Protein AF-0000000074331298 (afdb_homodimer)

Secondary structure (DSSP, 8-state):
--B-TTT-PBEEEEE--STTSTT-EEEEES-TTTT--EEEESS-PPPHHHHHHHHHHHHHHHHHHHHHHHHHHHHHHH-/--B-TTT-PBEEEEE--STTSTT-EEEEES-TTTT--EEEESS-PPPHHHHHHHHHHHHHHHHHHHHHHHHHHHHHHH-

InterPro domains:
  IPR010666 Zinc finger, GRF-type [PF06839] (3-43)
  IPR010666 Zinc finger, GRF-type [PS51999] (4-45)

Sequence (158 aa):
MVRCNRCGSIAVIKTSWTPINPGRRFYCCSKTVANCGIVDWYDPPMCDRSVQIIPGLLNSMNRLQGEALEKANEAKRNKMVRCNRCGSIAVIKTSWTPINPGRRFYCCSKTVANCGIVDWYDPPMCDRSVQIIPGLLNSMNRLQGEALEKANEAKRNK

Solvent-accessible surface area (backbone atoms only — not comparable to full-atom values): 8978 Å² total; per-residue (Å²): 134,59,57,20,86,84,82,60,42,56,40,40,83,44,71,35,76,46,70,82,38,57,68,35,35,24,29,25,37,62,49,71,85,77,60,70,45,76,62,44,73,69,46,74,83,69,39,72,68,54,42,62,48,48,55,52,53,53,51,51,35,50,52,35,48,51,52,31,53,53,45,53,52,50,51,58,68,72,100,135,60,57,20,87,85,83,61,42,57,38,39,83,46,71,36,76,47,71,82,39,56,69,33,36,24,30,25,38,62,50,72,85,75,59,67,45,76,61,46,74,68,46,74,85,70,39,71,67,54,41,62,47,48,56,54,53,53,51,51,35,52,51,36,46,50,52,31,51,53,44,52,51,52,49,59,69,75,100

Radius of gyration: 21.64 Å; Cα contacts (8 Å, |Δi|>4): 256; chains: 2; bounding box: 56×57×36 Å

Structure (mmCIF, N/CA/C/O backbone):
data_AF-0000000074331298-model_v1
#
loop_
_entity.id
_entity.type
_entity.pdbx_description
1 polymer 'Zinc finger, GRF-type'
#
loop_
_atom_site.group_PDB
_atom_site.id
_atom_site.type_symbol
_atom_site.label_atom_id
_atom_site.label_alt_id
_atom_site.label_comp_id
_atom_site.label_asym_id
_atom_site.label_entity_id
_atom_site.label_seq_id
_atom_site.pdbx_PDB_ins_code
_atom_site.Cartn_x
_atom_site.Cartn_y
_atom_site.Cartn_z
_atom_site.occupancy
_atom_site.B_iso_or_equiv
_atom_site.auth_seq_id
_atom_site.auth_comp_id
_atom_site.auth_asym_id
_atom_site.auth_atom_id
_atom_site.pdbx_PDB_model_num
ATOM 1 N N . MET A 1 1 ? 29.281 -4.188 -2.354 1 89.12 1 MET A N 1
ATOM 2 C CA . MET A 1 1 ? 28.719 -2.881 -2.703 1 89.12 1 MET A CA 1
ATOM 3 C C . MET A 1 1 ? 28.406 -2.805 -4.191 1 89.12 1 MET A C 1
ATOM 5 O O . MET A 1 1 ? 29.234 -3.184 -5.027 1 89.12 1 MET A O 1
ATOM 9 N N . VAL A 1 2 ? 27.188 -2.443 -4.488 1 94.75 2 VAL A N 1
ATOM 10 C CA . VAL A 1 2 ? 26.812 -2.309 -5.895 1 94.75 2 VAL A CA 1
ATOM 11 C C . VAL A 1 2 ? 27.25 -0.947 -6.422 1 94.75 2 VAL A C 1
ATOM 13 O O . VAL A 1 2 ? 27.156 0.06 -5.715 1 94.75 2 VAL A O 1
ATOM 16 N N . ARG A 1 3 ? 27.875 -1.044 -7.625 1 95.75 3 ARG A N 1
ATOM 17 C CA . ARG A 1 3 ? 28.344 0.201 -8.227 1 95.75 3 ARG A CA 1
ATOM 18 C C . ARG A 1 3 ? 27.578 0.512 -9.508 1 95.75 3 ARG A C 1
ATOM 20 O O . ARG A 1 3 ? 27.125 -0.4 -10.203 1 95.75 3 ARG A O 1
ATOM 27 N N . CYS A 1 4 ? 27.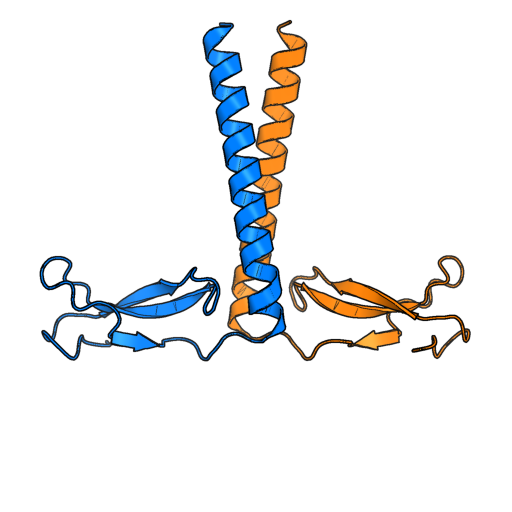453 1.875 -9.797 1 96.25 4 CYS A N 1
ATOM 28 C CA . CYS A 1 4 ? 26.859 2.322 -11.055 1 96.25 4 CYS A CA 1
ATOM 29 C C . CYS A 1 4 ? 27.672 1.837 -12.25 1 9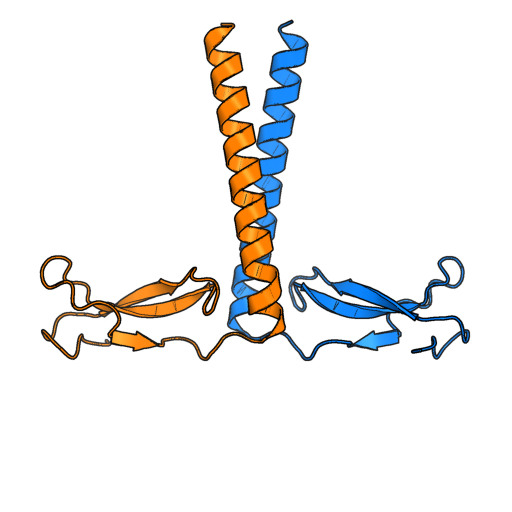6.25 4 CYS A C 1
ATOM 31 O O . CYS A 1 4 ? 28.891 2.002 -12.281 1 96.25 4 CYS A O 1
ATOM 33 N N . ASN A 1 5 ? 26.906 1.268 -13.242 1 94.69 5 ASN A N 1
ATOM 34 C CA . ASN A 1 5 ? 27.594 0.705 -14.398 1 94.69 5 ASN A CA 1
ATOM 35 C C . ASN A 1 5 ? 27.969 1.783 -15.414 1 94.69 5 ASN A C 1
ATOM 37 O O . ASN A 1 5 ? 28.688 1.518 -16.375 1 94.69 5 ASN A O 1
ATOM 41 N N . ARG A 1 6 ? 27.422 2.977 -15.227 1 93.06 6 ARG A N 1
ATOM 42 C CA . ARG A 1 6 ? 27.672 4.055 -16.172 1 93.06 6 ARG A CA 1
ATOM 43 C C . ARG A 1 6 ? 28.844 4.922 -15.727 1 93.06 6 ARG A C 1
ATOM 45 O O . ARG A 1 6 ? 29.703 5.289 -16.531 1 93.06 6 ARG A O 1
ATOM 52 N N . CYS A 1 7 ? 29 5.301 -14.461 1 94.19 7 CYS A N 1
ATOM 53 C CA . CYS A 1 7 ? 30.047 6.238 -14.039 1 94.19 7 CYS A CA 1
ATOM 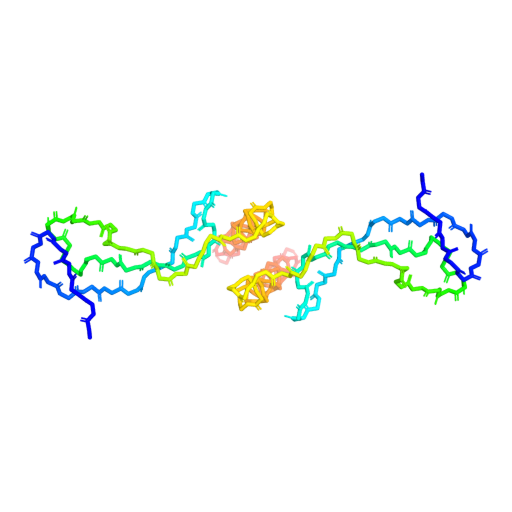54 C C . CYS A 1 7 ? 30.938 5.621 -12.977 1 94.19 7 CYS A C 1
ATOM 56 O O . CYS A 1 7 ? 31.953 6.207 -12.594 1 94.19 7 CYS A O 1
ATOM 58 N N . GLY A 1 8 ? 30.531 4.465 -12.391 1 94.31 8 GLY A N 1
ATOM 59 C CA . GLY A 1 8 ? 31.359 3.738 -11.453 1 94.31 8 GLY A CA 1
ATOM 60 C C . GLY A 1 8 ? 31.141 4.148 -10.008 1 94.31 8 GLY A C 1
ATOM 61 O O . GLY A 1 8 ? 31.688 3.539 -9.086 1 94.31 8 GLY A O 1
ATOM 62 N N . SER A 1 9 ? 30.328 5.012 -9.758 1 94.75 9 SER A N 1
ATOM 63 C CA . SER A 1 9 ? 30.047 5.469 -8.398 1 94.75 9 SER A CA 1
ATOM 64 C C . SER A 1 9 ? 29.203 4.445 -7.637 1 94.75 9 SER A C 1
ATOM 66 O O . SER A 1 9 ? 28.656 3.523 -8.234 1 94.75 9 SER A O 1
ATOM 68 N N . ILE A 1 10 ? 29.188 4.656 -6.336 1 95.44 10 ILE A N 1
ATOM 69 C CA . ILE A 1 10 ? 28.422 3.756 -5.484 1 95.44 10 ILE A CA 1
ATOM 70 C C . ILE A 1 10 ? 26.938 3.904 -5.793 1 95.44 10 ILE A C 1
ATOM 72 O O . ILE A 1 10 ? 26.453 5.016 -6.008 1 95.44 10 ILE A O 1
ATOM 76 N N . ALA A 1 11 ? 26.281 2.734 -5.805 1 96.25 11 ALA A N 1
ATOM 77 C CA . ALA A 1 11 ? 24.828 2.754 -5.957 1 96.25 11 ALA A CA 1
ATOM 78 C C . ALA A 1 11 ? 24.125 2.691 -4.602 1 96.25 11 ALA A C 1
ATOM 80 O O . ALA A 1 11 ? 24.609 2.014 -3.686 1 96.25 11 ALA A O 1
ATOM 81 N N . VAL A 1 12 ? 23.016 3.432 -4.488 1 96.5 12 VAL A N 1
ATOM 82 C CA . VAL A 1 12 ? 22.203 3.418 -3.271 1 96.5 12 VAL A CA 1
ATOM 83 C C . VAL A 1 12 ? 20.828 2.824 -3.57 1 96.5 12 VAL A C 1
ATOM 85 O O . VAL A 1 12 ? 20.391 2.797 -4.723 1 96.5 12 VAL A O 1
ATOM 88 N N . ILE A 1 13 ? 20.203 2.273 -2.508 1 97.5 13 ILE A N 1
ATOM 89 C CA . ILE A 1 13 ? 18.891 1.688 -2.689 1 97.5 13 ILE A CA 1
ATOM 90 C C . ILE A 1 13 ? 17.812 2.752 -2.459 1 97.5 13 ILE A C 1
ATOM 92 O O . ILE A 1 13 ? 17.828 3.443 -1.438 1 97.5 13 ILE A O 1
ATOM 96 N N . LYS A 1 14 ? 16.922 2.9 -3.516 1 97.12 14 LYS A N 1
ATOM 97 C CA . LYS A 1 14 ? 15.75 3.77 -3.441 1 97.12 14 LYS A CA 1
ATOM 98 C C . LYS A 1 14 ? 14.461 2.984 -3.689 1 97.12 14 LYS A C 1
ATOM 100 O O . LYS A 1 14 ? 14.508 1.812 -4.07 1 97.12 14 LYS A O 1
ATOM 105 N N . THR A 1 15 ? 13.328 3.682 -3.328 1 98.44 15 THR A N 1
ATOM 106 C CA . THR A 1 15 ? 12.023 3.055 -3.525 1 98.44 15 THR A CA 1
ATOM 107 C C . THR A 1 15 ? 11.273 3.719 -4.676 1 98.44 15 THR A C 1
ATOM 109 O O . THR A 1 15 ? 11.195 4.945 -4.746 1 98.44 15 THR A O 1
ATOM 112 N N . SER A 1 16 ? 10.805 2.898 -5.645 1 98.31 16 SER A N 1
ATOM 113 C CA . SER A 1 16 ? 9.945 3.371 -6.723 1 98.31 16 SER A CA 1
ATOM 114 C C . SER A 1 16 ? 8.5 3.5 -6.254 1 98.31 16 SER A C 1
ATOM 116 O O . SER A 1 16 ? 7.984 2.629 -5.551 1 98.31 16 SER A O 1
ATOM 118 N N . TRP A 1 17 ? 7.809 4.566 -6.691 1 98.12 17 TRP A N 1
ATOM 119 C CA . TRP A 1 17 ? 6.406 4.781 -6.359 1 98.12 17 TRP A CA 1
ATOM 120 C C . TRP A 1 17 ? 5.578 5.035 -7.617 1 98.12 17 TRP A C 1
ATOM 122 O O . TRP A 1 17 ? 4.5 5.629 -7.547 1 98.12 17 TRP A O 1
ATOM 132 N N . THR A 1 18 ? 6.113 4.555 -8.703 1 97.56 18 THR A N 1
ATOM 133 C CA . THR A 1 18 ? 5.355 4.66 -9.945 1 97.56 18 THR A CA 1
ATOM 134 C C . THR A 1 18 ? 4.184 3.682 -9.945 1 97.56 18 THR A C 1
ATOM 136 O O . THR A 1 18 ? 4.195 2.688 -9.219 1 97.56 18 THR A O 1
ATOM 139 N N . PRO A 1 19 ? 3.129 3.863 -10.742 1 96.88 19 PRO A N 1
ATOM 140 C CA . PRO A 1 19 ? 1.942 3.006 -10.766 1 96.88 19 PRO A CA 1
ATOM 141 C C . PRO A 1 19 ? 2.27 1.555 -11.109 1 96.88 19 PRO A C 1
ATOM 143 O O . PRO A 1 19 ? 1.565 0.64 -10.672 1 96.88 19 PRO A O 1
ATOM 146 N N . ILE A 1 20 ? 3.32 1.326 -11.797 1 97 20 ILE A N 1
ATOM 147 C CA . ILE A 1 20 ? 3.617 -0.024 -12.266 1 97 20 ILE A CA 1
ATOM 148 C C . ILE A 1 20 ? 4.594 -0.699 -11.305 1 97 20 ILE A C 1
ATOM 150 O O . ILE A 1 20 ? 4.707 -1.927 -11.289 1 97 20 ILE A O 1
ATOM 154 N N . ASN A 1 21 ? 5.391 0.053 -10.477 1 98.38 21 ASN A N 1
ATOM 155 C CA . ASN A 1 21 ? 6.367 -0.478 -9.531 1 98.38 21 ASN A CA 1
ATOM 156 C C . ASN A 1 21 ? 6.238 0.19 -8.164 1 98.38 21 ASN A C 1
ATOM 158 O O . ASN A 1 21 ? 7.223 0.698 -7.621 1 98.38 21 ASN A O 1
ATOM 162 N N . PRO A 1 22 ? 5.074 0.12 -7.648 1 98.81 22 PRO A N 1
ATOM 163 C CA . PRO A 1 22 ? 4.922 0.842 -6.383 1 98.81 22 PRO A CA 1
ATOM 164 C C . PRO A 1 22 ? 5.617 0.142 -5.215 1 98.81 22 PRO A C 1
ATOM 166 O O . PRO A 1 22 ? 5.328 -1.022 -4.93 1 98.81 22 PRO A O 1
ATOM 169 N N . GLY A 1 23 ? 6.496 0.833 -4.602 1 98.69 23 GLY A N 1
ATOM 170 C CA . GLY A 1 23 ? 7.152 0.295 -3.42 1 98.69 23 GLY A CA 1
ATOM 171 C C . GLY A 1 23 ? 8.383 -0.531 -3.746 1 98.69 23 GLY A C 1
ATOM 172 O O . GLY A 1 23 ? 9.125 -0.934 -2.848 1 98.69 23 GLY A O 1
ATOM 173 N N . ARG A 1 24 ? 8.602 -0.821 -5.004 1 98.88 24 ARG A N 1
ATOM 174 C CA . ARG A 1 24 ? 9.727 -1.657 -5.418 1 98.88 24 ARG A CA 1
ATOM 175 C C . ARG A 1 24 ? 11.055 -0.931 -5.219 1 98.88 24 ARG A C 1
ATOM 177 O O . ARG A 1 24 ? 11.172 0.254 -5.539 1 98.88 24 ARG A O 1
ATOM 184 N N . ARG A 1 25 ? 12.039 -1.739 -4.742 1 98.81 25 ARG A N 1
ATOM 185 C CA . ARG A 1 25 ? 13.336 -1.114 -4.516 1 98.81 25 ARG A CA 1
ATOM 186 C C . ARG A 1 25 ? 14.258 -1.315 -5.715 1 98.81 25 ARG A C 1
ATOM 188 O O . ARG A 1 25 ? 14.156 -2.32 -6.422 1 98.81 25 ARG A O 1
ATOM 195 N N . PHE A 1 26 ? 15.102 -0.279 -5.859 1 98.31 26 PHE A N 1
ATOM 196 C CA . PHE A 1 26 ? 16.078 -0.332 -6.941 1 98.31 26 PHE A CA 1
ATOM 197 C C . PHE A 1 26 ? 17.375 0.328 -6.527 1 98.31 26 PHE A C 1
ATOM 199 O O . PHE A 1 26 ? 17.391 1.191 -5.648 1 98.31 26 PHE A O 1
ATOM 206 N N . TYR A 1 27 ? 18.453 -0.144 -7.102 1 97.81 27 TYR A N 1
ATOM 207 C CA . TYR A 1 27 ? 19.75 0.523 -6.984 1 97.81 27 TYR A CA 1
ATOM 208 C C . TYR A 1 27 ? 19.797 1.767 -7.867 1 97.81 27 TYR A C 1
ATOM 210 O O . TYR A 1 27 ? 19.5 1.703 -9.062 1 97.81 27 TYR A O 1
ATOM 218 N N . CYS A 1 28 ? 20.172 2.857 -7.234 1 96.62 28 CYS A N 1
ATOM 219 C CA . CYS A 1 28 ? 20.297 4.133 -7.934 1 96.62 28 CYS A CA 1
ATOM 220 C C . CYS A 1 28 ? 21.703 4.715 -7.773 1 96.62 28 CYS A C 1
ATOM 222 O O . CYS A 1 28 ? 22.281 4.652 -6.691 1 96.62 28 CYS A O 1
ATOM 224 N N . CYS A 1 29 ? 22.156 5.23 -8.906 1 96.38 29 CYS A N 1
ATOM 225 C CA . CYS A 1 29 ? 23.453 5.895 -8.836 1 96.38 29 CYS A CA 1
ATOM 226 C C . CYS A 1 29 ? 23.422 7.031 -7.816 1 96.38 29 CYS A C 1
ATOM 228 O O . CYS A 1 29 ? 2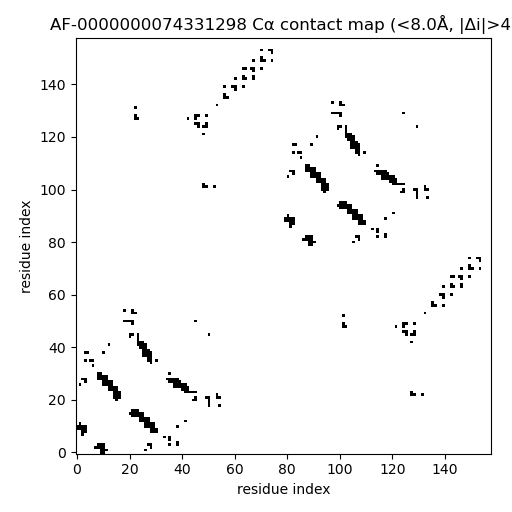2.469 7.809 -7.77 1 96.38 29 CYS A O 1
ATOM 230 N N . SER A 1 30 ? 24.516 7.121 -7.035 1 93.62 30 SER A N 1
ATOM 231 C CA . SER A 1 30 ? 24.562 8.109 -5.961 1 93.62 30 SER A CA 1
ATOM 232 C C . SER A 1 30 ? 24.953 9.484 -6.5 1 93.62 30 SER A C 1
ATOM 234 O O . SER A 1 30 ? 24.797 10.492 -5.805 1 93.62 30 SER A O 1
ATOM 236 N N . LYS A 1 31 ? 25.469 9.492 -7.688 1 87.56 31 LYS A N 1
ATOM 237 C CA . LYS A 1 31 ? 25.906 10.766 -8.242 1 87.56 31 LYS A CA 1
ATOM 238 C C . LYS A 1 31 ? 24.719 11.57 -8.781 1 87.56 31 LYS A C 1
ATOM 240 O O . LYS A 1 31 ? 24.016 11.117 -9.688 1 87.56 31 LYS A O 1
ATOM 245 N N . THR A 1 32 ? 24.438 12.57 -8.203 1 77.75 32 THR A N 1
ATOM 246 C CA . THR A 1 32 ? 23.328 13.43 -8.602 1 77.75 32 THR A CA 1
ATOM 247 C C . THR A 1 32 ? 23.656 14.195 -9.883 1 77.75 32 THR A C 1
ATOM 249 O O . THR A 1 32 ? 22.781 14.438 -10.719 1 77.75 32 THR A O 1
ATOM 252 N N . VAL A 1 33 ? 24.844 14.461 -10.031 1 72.44 33 VAL A N 1
ATOM 253 C CA . VAL A 1 33 ? 25.266 15.328 -11.125 1 72.44 33 VAL A CA 1
ATOM 254 C C . VAL A 1 33 ? 25.156 14.57 -12.453 1 72.44 33 VAL A C 1
ATOM 256 O O . VAL A 1 33 ? 24.641 15.102 -13.438 1 72.44 33 VAL A O 1
ATOM 259 N N . ALA A 1 34 ? 25.641 13.328 -12.43 1 67.44 34 ALA A N 1
ATOM 260 C CA . ALA A 1 34 ? 25.672 12.539 -13.656 1 67.44 34 ALA A CA 1
ATOM 261 C C . ALA A 1 34 ? 24.266 12.094 -14.062 1 67.44 34 ALA A C 1
ATOM 263 O O . ALA A 1 34 ? 23.984 11.906 -15.242 1 67.44 34 ALA A O 1
ATOM 264 N N . ASN A 1 35 ? 23.328 12.109 -13.133 1 75.25 35 ASN A N 1
ATOM 265 C CA . ASN A 1 35 ? 21.938 11.703 -13.336 1 75.25 35 ASN A CA 1
ATOM 266 C C . ASN A 1 35 ? 21.844 10.336 -14.023 1 75.25 35 ASN A C 1
ATOM 268 O O . ASN A 1 35 ? 21.156 10.188 -15.031 1 75.25 35 ASN A O 1
ATOM 272 N N . CYS A 1 36 ? 22.703 9.391 -13.609 1 89.88 36 CYS A N 1
ATOM 273 C CA . CYS A 1 36 ? 22.75 8.062 -14.219 1 89.88 36 CYS A CA 1
ATOM 274 C C . CYS A 1 36 ? 21.422 7.332 -14 1 89.88 36 CYS A C 1
ATOM 276 O O . CYS A 1 36 ? 21.031 6.492 -14.812 1 89.88 36 CYS A O 1
ATOM 278 N N . GLY A 1 37 ? 20.75 7.629 -12.961 1 88.56 37 GLY A N 1
ATOM 279 C CA . GLY A 1 37 ? 19.438 7.035 -12.758 1 88.56 37 GLY A CA 1
ATOM 280 C C . GLY A 1 37 ? 19.5 5.621 -12.203 1 88.56 37 GLY A C 1
ATOM 281 O O . GLY A 1 37 ? 20.328 5.324 -11.344 1 88.56 37 GLY A O 1
ATOM 282 N N . ILE A 1 38 ? 18.562 4.75 -12.68 1 92.75 38 ILE A N 1
ATOM 283 C CA . ILE A 1 38 ? 18.422 3.395 -12.156 1 92.75 38 ILE A CA 1
ATOM 284 C C . ILE A 1 38 ? 19.547 2.518 -12.68 1 92.75 38 ILE A C 1
ATOM 286 O O . ILE A 1 38 ? 19.828 2.502 -13.883 1 92.75 38 ILE A O 1
ATOM 290 N N . VAL A 1 39 ? 20.219 1.948 -11.758 1 94.62 39 VAL A N 1
ATOM 291 C CA . VAL A 1 39 ? 21.297 1.012 -12.078 1 94.62 39 VAL A CA 1
ATOM 292 C C . VAL A 1 39 ? 20.719 -0.382 -12.297 1 94.62 39 VAL A C 1
ATOM 294 O O . VAL A 1 39 ? 20.984 -1.021 -13.32 1 94.62 39 VAL A O 1
ATOM 297 N N . ASP A 1 40 ? 19.922 -0.853 -11.367 1 96.56 40 ASP A N 1
ATOM 298 C CA . ASP A 1 40 ? 19.281 -2.162 -11.391 1 96.56 40 ASP A CA 1
ATOM 299 C C . ASP A 1 40 ? 18.141 -2.23 -10.383 1 96.56 40 ASP A C 1
ATOM 301 O O . ASP A 1 40 ? 18.047 -1.393 -9.484 1 96.56 40 ASP A O 1
ATOM 305 N N . TRP A 1 41 ? 17.359 -3.357 -10.664 1 98.06 41 TRP A N 1
ATOM 306 C CA . TRP A 1 41 ? 16.312 -3.588 -9.672 1 98.06 41 TRP A CA 1
ATOM 307 C C . TRP A 1 41 ? 16.844 -4.402 -8.5 1 98.06 41 TRP A C 1
ATOM 309 O O . TRP A 1 41 ? 17.609 -5.352 -8.688 1 98.06 41 TRP A O 1
ATOM 319 N N . TYR A 1 42 ? 16.5 -3.922 -7.301 1 98.31 42 TYR A N 1
ATOM 320 C CA . TYR A 1 42 ? 16.812 -4.641 -6.07 1 98.31 42 TYR A CA 1
ATOM 321 C C . TYR A 1 42 ? 15.781 -5.723 -5.785 1 98.31 42 TYR A C 1
ATOM 323 O O . TYR A 1 42 ? 16.141 -6.848 -5.426 1 98.31 42 TYR A O 1
ATOM 331 N N . ASP A 1 43 ? 14.523 -5.395 -5.949 1 98.69 43 ASP A N 1
ATOM 332 C CA . ASP A 1 43 ? 13.406 -6.316 -5.746 1 98.69 43 ASP A CA 1
ATOM 333 C C . ASP A 1 43 ? 12.922 -6.895 -7.07 1 98.69 43 ASP A C 1
ATOM 335 O O . ASP A 1 43 ? 13.062 -6.266 -8.117 1 98.69 43 ASP A O 1
ATOM 339 N N . PRO A 1 44 ? 12.32 -8.148 -7.043 1 98.5 44 PRO A N 1
ATOM 340 C CA . PRO A 1 44 ? 11.555 -8.602 -8.203 1 98.5 44 PRO A CA 1
ATOM 341 C C . PRO A 1 44 ? 10.336 -7.723 -8.484 1 98.5 44 PRO A C 1
ATOM 343 O O . PRO A 1 44 ? 10.031 -6.816 -7.707 1 98.5 44 PRO A O 1
ATOM 346 N N . PRO A 1 45 ? 9.648 -8.047 -9.641 1 98.5 45 PRO A N 1
ATOM 347 C CA . PRO A 1 45 ? 8.43 -7.285 -9.914 1 98.5 45 PRO A CA 1
ATOM 348 C C . PRO A 1 45 ? 7.387 -7.426 -8.805 1 98.5 45 PRO A C 1
ATOM 350 O O . PRO A 1 45 ? 7.289 -8.484 -8.18 1 98.5 45 PRO A O 1
ATOM 353 N N . MET A 1 46 ? 6.637 -6.422 -8.664 1 98.75 46 MET A N 1
ATOM 354 C CA . MET A 1 46 ? 5.551 -6.445 -7.684 1 98.75 46 MET A CA 1
ATOM 355 C C . MET A 1 46 ? 4.426 -7.367 -8.141 1 98.75 46 MET A C 1
ATOM 357 O O . MET A 1 46 ? 4.168 -7.488 -9.344 1 98.75 46 MET A O 1
ATOM 361 N N . CYS A 1 47 ? 3.826 -7.949 -7.121 1 98.62 47 CYS A N 1
ATOM 362 C CA . CYS A 1 47 ? 2.727 -8.844 -7.465 1 98.62 47 CYS A CA 1
ATOM 363 C C . CYS A 1 47 ? 1.513 -8.055 -7.941 1 98.62 47 CYS A C 1
ATOM 365 O O . CYS A 1 47 ? 1.337 -6.891 -7.57 1 98.62 47 CYS A O 1
ATOM 367 N N . ASP A 1 48 ? 0.691 -8.719 -8.734 1 98.44 48 ASP A N 1
ATOM 368 C CA . ASP A 1 48 ? -0.412 -8.07 -9.445 1 98.44 48 ASP A CA 1
ATOM 369 C C . ASP A 1 48 ? -1.301 -7.297 -8.477 1 98.44 48 ASP A C 1
ATOM 371 O O . ASP A 1 48 ? -1.656 -6.145 -8.734 1 98.44 48 ASP A O 1
ATOM 375 N N . ARG A 1 49 ? -1.711 -7.91 -7.41 1 98.69 49 ARG A N 1
ATOM 376 C CA . ARG A 1 49 ? -2.629 -7.273 -6.473 1 98.69 49 ARG A CA 1
ATOM 377 C C . ARG A 1 49 ? -2.027 -5.996 -5.898 1 98.69 49 ARG A C 1
ATOM 379 O O . ARG A 1 49 ? -2.717 -4.984 -5.762 1 98.69 49 ARG A O 1
ATOM 386 N N . SER A 1 50 ? -0.771 -6.031 -5.562 1 98.69 50 SER A N 1
ATOM 387 C CA . SER A 1 50 ? -0.142 -4.859 -4.961 1 98.69 50 SER A CA 1
ATOM 388 C C . SER A 1 50 ? -0.082 -3.699 -5.949 1 98.69 50 SER A C 1
ATOM 390 O O . SER A 1 50 ? -0.21 -2.537 -5.555 1 98.69 50 SER A O 1
ATOM 392 N N . VAL A 1 51 ? 0.07 -3.943 -7.195 1 98.81 51 VAL A N 1
ATOM 393 C CA . VAL A 1 51 ? 0.112 -2.906 -8.219 1 98.81 51 VAL A CA 1
ATOM 394 C C . VAL A 1 51 ? -1.251 -2.225 -8.32 1 98.81 51 VAL A C 1
ATOM 396 O O . VAL A 1 51 ? -1.338 -1.047 -8.68 1 98.81 51 VAL A O 1
ATOM 399 N N . GLN A 1 52 ? -2.234 -2.953 -7.953 1 98.56 52 GLN A N 1
ATOM 400 C CA . GLN A 1 52 ? -3.584 -2.404 -8.016 1 98.56 52 GLN A CA 1
ATOM 401 C C . GLN A 1 52 ? -3.9 -1.568 -6.781 1 98.56 52 GLN A C 1
ATOM 403 O O . GLN A 1 52 ? -4.539 -0.52 -6.883 1 98.56 52 GLN A O 1
ATOM 408 N N . ILE A 1 53 ? -3.428 -2.01 -5.652 1 98.69 53 ILE A N 1
ATOM 409 C CA . ILE A 1 53 ? -4.004 -1.428 -4.445 1 98.69 53 ILE A CA 1
ATOM 410 C C . ILE A 1 53 ? -3.068 -0.354 -3.895 1 98.69 53 ILE A C 1
ATOM 412 O O . ILE A 1 53 ? -3.516 0.593 -3.244 1 98.69 53 ILE A O 1
ATOM 416 N N . ILE A 1 54 ? -1.766 -0.447 -4.098 1 98.81 54 ILE A N 1
ATOM 417 C CA . ILE A 1 54 ? -0.832 0.465 -3.447 1 98.81 54 ILE A CA 1
ATOM 418 C C . ILE A 1 54 ? -1.043 1.883 -3.973 1 98.81 54 ILE A C 1
ATOM 420 O O . ILE A 1 54 ? -1.081 2.84 -3.197 1 98.81 54 ILE A O 1
ATOM 424 N N . PRO A 1 55 ? -1.225 2.057 -5.305 1 98.75 55 PRO A N 1
ATOM 425 C CA . PRO A 1 55 ? -1.521 3.424 -5.742 1 98.75 55 PRO A CA 1
ATOM 426 C C . PRO A 1 55 ? -2.75 4.012 -5.051 1 98.75 55 PRO A C 1
ATOM 428 O O . PRO A 1 55 ? -2.777 5.203 -4.734 1 98.75 55 PRO A O 1
ATOM 431 N N . GLY A 1 56 ? -3.732 3.275 -4.82 1 98.19 56 GLY A N 1
ATOM 432 C CA . GLY A 1 56 ? -4.906 3.742 -4.102 1 98.19 56 GLY A CA 1
ATOM 433 C C . GLY A 1 56 ? -4.598 4.191 -2.686 1 98.19 56 GLY A C 1
ATOM 434 O O . GLY A 1 56 ? -5.094 5.227 -2.236 1 98.19 56 GLY A O 1
ATOM 435 N N . LEU A 1 57 ? -3.811 3.377 -2.025 1 98.25 57 LEU A N 1
ATOM 436 C CA . LEU A 1 57 ? -3.398 3.725 -0.669 1 98.25 57 LEU A CA 1
ATOM 437 C C . LEU A 1 57 ? -2.615 5.031 -0.657 1 98.25 57 LEU A C 1
ATOM 439 O O . LEU A 1 57 ? -2.85 5.895 0.193 1 98.25 57 LEU A O 1
ATOM 443 N N . LEU A 1 58 ? -1.702 5.199 -1.603 1 98.12 58 LEU A N 1
ATOM 444 C CA . LEU A 1 58 ? -0.903 6.414 -1.709 1 98.12 58 LEU A CA 1
ATOM 445 C C . LEU A 1 58 ? -1.79 7.629 -1.974 1 98.12 58 LEU A C 1
ATOM 447 O O . LEU A 1 58 ? -1.589 8.688 -1.381 1 98.12 58 LEU A O 1
ATOM 451 N N . ASN A 1 59 ? -2.775 7.473 -2.812 1 98.06 59 ASN A N 1
ATOM 452 C CA . ASN A 1 59 ? -3.684 8.578 -3.104 1 98.06 59 ASN A CA 1
ATOM 453 C C . ASN A 1 59 ? -4.496 8.977 -1.874 1 98.06 59 ASN A C 1
ATOM 455 O O . ASN A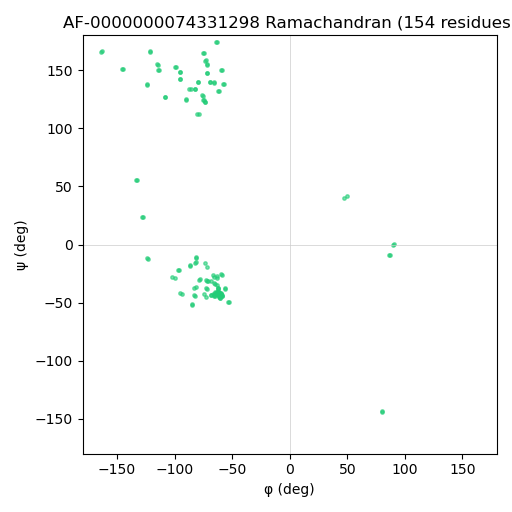 1 59 ? -4.699 10.164 -1.619 1 98.06 59 ASN A O 1
ATOM 459 N N . SER A 1 60 ? -4.98 7.969 -1.213 1 97.38 60 SER A N 1
ATOM 460 C CA . SER A 1 60 ? -5.73 8.25 0.008 1 97.38 60 SER A CA 1
ATOM 461 C C . SER A 1 60 ? -4.875 9 1.022 1 97.38 60 SER A C 1
ATOM 463 O O . SER A 1 60 ? -5.34 9.953 1.647 1 97.38 60 SER A O 1
ATOM 465 N N . MET A 1 61 ? -3.639 8.547 1.179 1 97.12 61 MET A N 1
ATOM 466 C CA . MET A 1 61 ? -2.715 9.188 2.105 1 97.12 61 MET A CA 1
ATOM 467 C C . MET A 1 61 ? -2.479 10.648 1.711 1 97.12 61 MET A C 1
ATOM 469 O O . MET A 1 61 ? -2.445 11.531 2.57 1 97.12 61 MET A O 1
ATOM 473 N N . ASN A 1 62 ? -2.328 10.875 0.468 1 96.69 62 ASN A N 1
ATOM 474 C CA . ASN A 1 62 ? -2.131 12.234 -0.027 1 96.69 62 ASN A CA 1
ATOM 475 C C . ASN A 1 62 ? -3.348 13.117 0.25 1 96.69 62 ASN A C 1
ATOM 477 O O . ASN A 1 62 ? -3.203 14.281 0.613 1 96.69 62 ASN A O 1
ATOM 481 N N . ARG A 1 63 ? -4.461 12.547 0.023 1 97 63 ARG A N 1
ATOM 482 C CA . ARG A 1 63 ? -5.699 13.273 0.282 1 97 63 ARG A CA 1
ATOM 483 C C . ARG A 1 63 ? -5.809 13.664 1.754 1 97 63 ARG A C 1
ATOM 485 O O . ARG A 1 63 ? -6.129 14.805 2.078 1 97 63 ARG A O 1
ATOM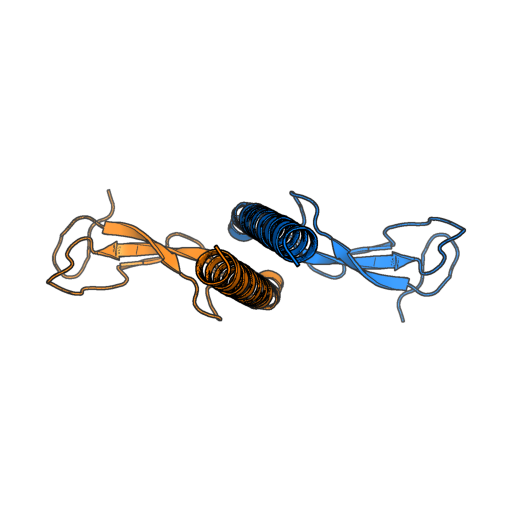 492 N N . LEU A 1 64 ? -5.539 12.75 2.641 1 96.31 64 LEU A N 1
ATOM 493 C CA . LEU A 1 64 ? -5.605 12.977 4.082 1 96.31 64 LEU A CA 1
ATOM 494 C C . LEU A 1 64 ? -4.598 14.039 4.512 1 96.31 64 LEU A C 1
ATOM 496 O O . LEU A 1 64 ? -4.906 14.891 5.352 1 96.31 64 LEU A O 1
ATOM 500 N N . GLN A 1 65 ? -3.412 13.93 3.92 1 96.38 65 GLN A N 1
ATOM 501 C CA . GLN A 1 65 ? -2.385 14.922 4.23 1 96.38 65 GLN A CA 1
ATOM 502 C C . GLN A 1 65 ? -2.824 16.328 3.814 1 96.38 65 GLN A C 1
ATOM 504 O O . GLN A 1 65 ? -2.6 17.297 4.543 1 96.38 65 GLN A O 1
ATOM 509 N N . GLY A 1 66 ? -3.436 16.438 2.676 1 94.94 66 GLY A N 1
ATOM 510 C CA . GLY A 1 66 ? -3.973 17.703 2.219 1 94.94 66 GLY A CA 1
ATOM 511 C C . GLY A 1 66 ? -5.035 18.266 3.143 1 94.94 66 GLY A C 1
ATOM 512 O O . GLY A 1 66 ? -5.039 19.469 3.434 1 94.94 66 GLY A O 1
ATOM 513 N N . GLU A 1 67 ? -5.895 17.391 3.572 1 93.06 67 GLU A N 1
ATOM 514 C CA . GLU A 1 67 ? -6.949 17.812 4.492 1 93.06 67 GLU A CA 1
ATOM 515 C C . GLU A 1 67 ? -6.367 18.312 5.809 1 93.06 67 GLU A C 1
ATOM 517 O O . GLU A 1 67 ? -6.84 19.297 6.363 1 93.06 67 GLU A O 1
ATOM 522 N N . ALA A 1 68 ? -5.402 17.656 6.285 1 91.38 68 ALA A N 1
ATOM 523 C CA . ALA A 1 68 ? -4.746 18.047 7.527 1 91.38 68 ALA A CA 1
ATOM 524 C C . ALA A 1 68 ? -4.086 19.422 7.379 1 91.38 68 ALA A C 1
ATOM 526 O O . A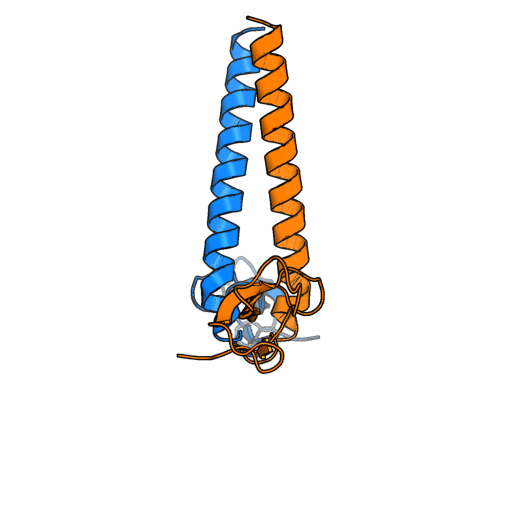LA A 1 68 ? -4.137 20.25 8.297 1 91.38 68 ALA A O 1
ATOM 527 N N . LEU A 1 69 ? -3.469 19.594 6.258 1 92.5 69 LEU A N 1
ATOM 528 C CA . LEU A 1 69 ? -2.801 20.859 5.988 1 92.5 69 LEU A CA 1
ATOM 529 C C . LEU A 1 69 ? -3.812 22 5.898 1 92.5 69 LEU A C 1
ATOM 531 O O . LEU A 1 69 ? -3.574 23.094 6.418 1 92.5 69 LEU A O 1
ATOM 535 N N . GLU A 1 70 ? -4.992 21.828 5.254 1 91.56 70 GLU A N 1
ATOM 536 C CA . GLU A 1 70 ? -6.043 22.828 5.121 1 91.56 70 GLU A CA 1
ATOM 537 C C . GLU A 1 70 ? -6.605 23.219 6.484 1 91.56 70 GLU A C 1
ATOM 539 O O . GLU A 1 70 ? -6.785 24.406 6.77 1 91.56 70 GLU A O 1
ATOM 544 N N . LYS A 1 71 ? -6.793 22.359 7.316 1 89.75 71 LYS A N 1
ATOM 545 C CA . LYS A 1 71 ? -7.348 22.641 8.641 1 89.75 71 LYS A CA 1
ATOM 546 C C . LYS A 1 71 ? -6.332 23.344 9.523 1 89.75 71 LYS A C 1
ATOM 548 O O . LYS A 1 71 ? -6.703 24.203 10.336 1 89.75 71 LYS A O 1
ATOM 553 N N . ALA A 1 72 ? -5.07 22.891 9.344 1 87.75 72 ALA A N 1
ATOM 554 C CA . ALA A 1 72 ? -4.012 23.562 10.094 1 87.75 72 ALA A CA 1
ATOM 555 C C . ALA A 1 72 ? -3.904 25.031 9.688 1 87.75 72 ALA A C 1
ATOM 557 O O . ALA A 1 72 ? -3.73 25.906 10.539 1 87.75 72 ALA A O 1
ATOM 558 N N . ASN A 1 73 ? -4.078 25.281 8.469 1 90.44 73 ASN A N 1
ATOM 559 C CA . ASN A 1 73 ? -4.043 26.641 7.957 1 90.44 73 ASN A CA 1
ATOM 560 C C . ASN A 1 73 ? -5.234 27.453 8.461 1 90.44 73 ASN A C 1
ATOM 562 O O . ASN A 1 73 ? -5.086 28.641 8.797 1 90.44 73 ASN A O 1
ATOM 566 N N . GLU A 1 74 ? -6.398 26.844 8.445 1 86.38 74 GLU A N 1
ATOM 567 C CA . GLU A 1 74 ? -7.602 27.5 8.961 1 86.38 74 GLU A CA 1
ATOM 568 C C . GLU A 1 74 ? -7.449 27.859 10.438 1 86.38 74 GLU A C 1
ATOM 570 O O . GLU A 1 74 ? -7.816 28.953 10.852 1 86.38 74 GLU A O 1
ATOM 575 N N . ALA A 1 75 ? -6.887 26.969 11.258 1 82.88 75 ALA A N 1
ATOM 576 C CA . ALA A 1 75 ? -6.664 27.234 12.68 1 82.88 75 ALA A CA 1
ATOM 577 C C . ALA A 1 75 ? -5.691 28.391 12.883 1 82.88 75 ALA A C 1
ATOM 579 O O . ALA A 1 75 ? -5.867 29.203 13.797 1 82.88 75 ALA A O 1
ATOM 580 N N . LYS A 1 76 ? -4.719 28.516 12.023 1 84.62 76 LYS A N 1
ATOM 581 C CA . LYS A 1 76 ? -3.734 29.594 12.117 1 84.62 76 LYS A CA 1
ATOM 582 C C . LYS A 1 76 ? -4.359 30.938 11.758 1 84.62 76 LYS A C 1
ATOM 584 O O . LYS A 1 76 ? -4 31.969 12.336 1 84.62 76 LYS A O 1
ATOM 589 N N . ARG A 1 77 ? -5.324 30.922 10.891 1 85.94 77 ARG A N 1
ATOM 590 C CA . ARG A 1 77 ? -5.973 32.156 10.438 1 85.94 77 ARG A CA 1
ATOM 591 C C . ARG A 1 77 ? -6.969 32.656 11.477 1 85.94 77 ARG A C 1
ATOM 593 O O . ARG A 1 77 ? -7.227 33.844 11.562 1 85.94 77 ARG A O 1
ATOM 600 N N . ASN A 1 78 ? -7.531 31.734 12.203 1 80.25 78 ASN A N 1
ATOM 601 C CA . ASN A 1 78 ? -8.523 32.125 13.195 1 80.25 78 ASN A CA 1
ATOM 602 C C . ASN A 1 78 ? -7.863 32.5 14.523 1 80.25 78 ASN A C 1
ATOM 604 O O . ASN A 1 78 ? -8.539 32.938 15.453 1 80.25 78 ASN A O 1
ATOM 608 N N . LYS A 1 79 ? -6.621 32.156 14.867 1 71.19 79 LYS A N 1
ATOM 609 C CA . LYS A 1 79 ? -5.914 32.688 16.031 1 71.19 79 LYS A CA 1
ATOM 610 C C . LYS A 1 79 ? -5.414 34.094 15.789 1 71.19 79 LYS A C 1
ATOM 612 O O . LYS A 1 79 ? -5.082 34.469 14.656 1 71.19 79 LYS A O 1
ATOM 617 N N . MET B 1 1 ? -20.562 -18.516 -9.445 1 89.31 1 MET B N 1
ATOM 618 C CA . MET B 1 1 ? -20.703 -17.953 -8.102 1 89.31 1 MET B CA 1
ATOM 619 C C . MET B 1 1 ? -20.094 -18.891 -7.062 1 89.31 1 MET B C 1
ATOM 621 O O . MET B 1 1 ? -20.344 -20.094 -7.078 1 89.31 1 MET B O 1
ATOM 625 N N . VAL B 1 2 ? -19.188 -18.344 -6.266 1 94.88 2 VAL B N 1
ATOM 626 C CA . VAL B 1 2 ? -18.578 -19.172 -5.227 1 94.88 2 VAL B CA 1
ATOM 627 C C . VAL B 1 2 ? -19.484 -19.234 -4.008 1 94.88 2 VAL B C 1
ATOM 629 O O . VAL B 1 2 ? -20.109 -18.234 -3.639 1 94.88 2 VAL B O 1
ATOM 632 N N . ARG B 1 3 ? -19.609 -20.5 -3.545 1 95.69 3 ARG B N 1
ATOM 633 C CA . ARG B 1 3 ? -20.469 -20.672 -2.375 1 95.69 3 ARG B CA 1
ATOM 634 C C . ARG B 1 3 ? -19.656 -21.125 -1.164 1 95.69 3 ARG B C 1
ATOM 636 O O . ARG B 1 3 ? -18.641 -21.797 -1.31 1 95.69 3 ARG B O 1
ATOM 643 N N . CYS B 1 4 ? -20.188 -20.703 0.077 1 96.19 4 CYS B N 1
ATOM 644 C CA . CYS B 1 4 ? -19.578 -21.156 1.327 1 96.19 4 CYS B CA 1
ATOM 645 C C . CYS B 1 4 ? -19.672 -22.672 1.464 1 96.19 4 CYS B C 1
ATOM 647 O O . CYS B 1 4 ? -20.734 -23.25 1.286 1 96.19 4 CYS B O 1
ATOM 649 N N . ASN B 1 5 ? -18.484 -23.266 1.83 1 94.56 5 ASN B N 1
ATOM 650 C CA . ASN B 1 5 ? -18.438 -24.719 1.909 1 94.56 5 ASN B CA 1
ATOM 651 C C . ASN B 1 5 ? -19.016 -25.234 3.229 1 94.56 5 ASN B C 1
ATOM 653 O O . ASN B 1 5 ? -19.219 -26.438 3.404 1 94.56 5 ASN B O 1
ATOM 657 N N . ARG B 1 6 ? -19.25 -24.312 4.156 1 92.94 6 ARG B N 1
ATOM 658 C CA . ARG B 1 6 ? -19.734 -24.719 5.473 1 92.94 6 ARG B CA 1
ATOM 659 C C . ARG B 1 6 ? -21.266 -24.625 5.535 1 92.94 6 ARG B C 1
ATOM 661 O O . ARG B 1 6 ? -21.922 -25.516 6.074 1 92.94 6 ARG B O 1
ATOM 668 N N . CYS B 1 7 ? -21.938 -23.609 5.008 1 94.12 7 CYS B N 1
ATOM 669 C CA . CYS B 1 7 ? -23.375 -23.438 5.18 1 94.12 7 CYS B CA 1
ATOM 670 C C . CYS B 1 7 ? -24.078 -23.344 3.832 1 94.12 7 CYS B C 1
ATOM 672 O O . CYS B 1 7 ? -25.297 -23.328 3.768 1 94.12 7 CYS B O 1
ATOM 674 N N . GLY B 1 8 ? -23.297 -23.188 2.719 1 94.31 8 GLY B N 1
ATOM 675 C CA . GLY B 1 8 ? -23.875 -23.203 1.379 1 94.31 8 GLY B CA 1
ATOM 676 C C . GLY B 1 8 ? -24.297 -21.828 0.891 1 94.31 8 GLY B C 1
ATOM 677 O O . GLY B 1 8 ? -24.688 -21.672 -0.267 1 94.31 8 GLY B O 1
ATOM 678 N N . SER B 1 9 ? -24.141 -20.875 1.615 1 94.81 9 SER B N 1
ATOM 679 C CA . SER B 1 9 ? -24.516 -19.516 1.223 1 94.81 9 SER B CA 1
ATOM 680 C C . SER B 1 9 ? -23.531 -18.938 0.221 1 94.81 9 SER B C 1
ATOM 682 O O . SER B 1 9 ? -22.438 -19.469 0.039 1 94.81 9 SER B O 1
ATOM 684 N N . ILE B 1 10 ? -23.969 -17.859 -0.405 1 95.44 10 ILE B N 1
ATOM 685 C CA . ILE B 1 10 ? -23.109 -17.188 -1.381 1 95.44 10 ILE B CA 1
ATOM 686 C C . ILE B 1 10 ? -21.891 -16.594 -0.677 1 95.44 10 ILE B C 1
ATOM 688 O O . ILE B 1 10 ? -22.016 -16.047 0.422 1 95.44 10 ILE B O 1
ATOM 692 N N . ALA B 1 11 ? -20.766 -16.75 -1.363 1 96.25 11 ALA B N 1
ATOM 693 C CA . ALA B 1 11 ? -19.547 -16.109 -0.859 1 96.25 11 ALA B CA 1
ATOM 694 C C . ALA B 1 11 ? -19.328 -14.758 -1.521 1 96.25 11 ALA B C 1
ATOM 696 O O . ALA B 1 11 ? -19.625 -14.578 -2.707 1 96.25 11 ALA B O 1
ATOM 697 N N . VAL B 1 12 ? -18.828 -13.797 -0.729 1 96.44 12 VAL B N 1
ATOM 698 C CA . VAL B 1 12 ? -18.5 -12.469 -1.242 1 96.44 12 VAL B CA 1
ATOM 699 C C . VAL B 1 12 ? -16.984 -12.234 -1.139 1 96.44 12 VAL B C 1
ATOM 701 O O . VAL B 1 12 ? -16.297 -12.891 -0.355 1 96.44 12 VAL B O 1
ATOM 704 N N . ILE B 1 13 ? -16.5 -11.336 -2.002 1 97.5 13 ILE B N 1
ATOM 705 C CA . ILE B 1 13 ? -15.07 -11.031 -1.977 1 97.5 13 ILE B CA 1
ATOM 706 C C . ILE B 1 13 ? -14.805 -9.867 -1.021 1 97.5 13 ILE B C 1
ATOM 708 O O . ILE B 1 13 ? -15.453 -8.82 -1.115 1 97.5 13 ILE B O 1
ATOM 712 N N . LYS B 1 14 ? -13.867 -10.156 -0.032 1 97.12 14 LYS B N 1
ATOM 713 C CA . LYS B 1 14 ? -13.383 -9.141 0.898 1 97.12 14 LYS B CA 1
ATOM 714 C C . LYS B 1 14 ? -11.867 -8.984 0.802 1 97.12 14 LYS B C 1
ATOM 716 O O . LYS B 1 14 ? -11.195 -9.773 0.132 1 97.12 14 LYS B O 1
ATOM 721 N N . THR B 1 15 ? -11.406 -7.848 1.426 1 98.38 15 THR B N 1
ATOM 722 C CA . THR B 1 15 ? -9.977 -7.578 1.426 1 98.38 15 THR B CA 1
ATOM 723 C C . THR B 1 15 ? -9.383 -7.781 2.818 1 98.38 15 THR B C 1
ATOM 725 O O . THR B 1 15 ? -9.922 -7.273 3.805 1 98.38 15 THR B O 1
ATOM 728 N N . SER B 1 16 ? -8.328 -8.609 2.904 1 98.31 16 SER B N 1
ATOM 729 C CA . SER B 1 16 ? -7.574 -8.781 4.141 1 98.31 16 SER B CA 1
ATOM 730 C C . SER B 1 16 ? -6.59 -7.637 4.352 1 98.31 16 SER B C 1
ATOM 732 O O . SER B 1 16 ? -5.926 -7.199 3.41 1 98.31 16 SER B O 1
ATOM 734 N N . TRP B 1 17 ? -6.461 -7.164 5.605 1 98.12 17 TRP B N 1
ATOM 735 C CA . TRP B 1 17 ? -5.516 -6.109 5.949 1 98.12 17 TRP B CA 1
ATOM 736 C C . TRP B 1 17 ? -4.633 -6.527 7.121 1 98.12 17 TRP B C 1
ATOM 738 O O . TRP B 1 17 ? -4.078 -5.68 7.82 1 98.12 17 TRP B O 1
ATOM 748 N N . THR B 1 18 ? -4.52 -7.82 7.258 1 97.62 18 THR B N 1
ATOM 749 C CA . THR B 1 18 ? -3.621 -8.328 8.289 1 97.62 18 THR B CA 1
ATOM 750 C C . THR B 1 18 ? -2.164 -8.133 7.871 1 97.62 18 THR B C 1
ATOM 752 O O . THR B 1 18 ? -1.863 -8.008 6.684 1 97.62 18 THR B O 1
ATOM 755 N N . PRO B 1 19 ? -1.188 -8.109 8.781 1 96.94 19 PRO B N 1
ATOM 756 C CA . PRO B 1 19 ? 0.226 -7.883 8.477 1 96.94 19 PRO B CA 1
ATOM 757 C C . PRO B 1 19 ? 0.792 -8.914 7.496 1 96.94 19 PRO B C 1
ATOM 759 O O . PRO B 1 19 ? 1.718 -8.602 6.738 1 96.94 19 PRO B O 1
ATOM 762 N N . ILE B 1 20 ? 0.234 -10.07 7.449 1 96.94 20 ILE B N 1
ATOM 763 C CA . ILE B 1 20 ? 0.808 -11.133 6.633 1 96.94 20 ILE B CA 1
ATOM 764 C C . ILE B 1 20 ? 0.1 -11.188 5.277 1 96.94 20 ILE B C 1
ATOM 766 O O . ILE B 1 20 ? 0.631 -11.734 4.312 1 96.94 20 ILE B O 1
ATOM 770 N N . ASN B 1 21 ? -1.168 -10.656 5.137 1 98.38 21 ASN B N 1
ATOM 771 C CA . ASN B 1 21 ? -1.946 -10.656 3.902 1 98.38 21 ASN B CA 1
ATOM 772 C C . ASN B 1 21 ? -2.555 -9.289 3.619 1 98.38 21 ASN B C 1
ATOM 774 O O . ASN B 1 21 ? -3.764 -9.172 3.41 1 98.38 21 ASN B O 1
ATOM 778 N N . PRO B 1 22 ? -1.698 -8.328 3.574 1 98.81 22 PRO B N 1
ATOM 779 C CA . PRO B 1 22 ? -2.285 -7 3.4 1 98.81 22 PRO B CA 1
ATOM 780 C C . PRO B 1 22 ? -2.807 -6.766 1.984 1 98.81 22 PRO B C 1
ATOM 782 O O . PRO B 1 22 ? -2.051 -6.883 1.017 1 98.81 22 PRO B O 1
ATOM 785 N N . GLY B 1 23 ? -4.043 -6.453 1.901 1 98.75 23 GLY B N 1
ATOM 786 C CA . GLY B 1 23 ? -4.621 -6.125 0.609 1 98.75 23 GLY B CA 1
ATOM 787 C C . GLY B 1 23 ? -5.109 -7.34 -0.155 1 98.75 23 GLY B C 1
ATOM 788 O O . GLY B 1 23 ? -5.746 -7.211 -1.202 1 98.75 23 GLY B O 1
ATOM 789 N N . ARG B 1 24 ? -4.801 -8.523 0.311 1 98.88 24 ARG B N 1
ATOM 790 C CA . ARG B 1 24 ? -5.172 -9.758 -0.376 1 98.88 24 ARG B CA 1
ATOM 791 C C . ARG B 1 24 ? -6.68 -9.984 -0.31 1 98.88 24 ARG B C 1
ATOM 793 O O . ARG B 1 24 ? -7.297 -9.797 0.74 1 98.88 24 ARG B O 1
ATOM 800 N N . ARG B 1 25 ? -7.195 -10.461 -1.479 1 98.75 25 ARG B N 1
ATOM 801 C CA . ARG B 1 25 ? -8.633 -10.703 -1.499 1 98.75 25 ARG B CA 1
ATOM 802 C C . ARG B 1 25 ? -8.945 -12.164 -1.187 1 98.75 25 ARG B C 1
ATOM 804 O O . ARG B 1 25 ? -8.156 -13.055 -1.495 1 98.75 25 ARG B O 1
ATOM 811 N N . PHE B 1 26 ? -10.133 -12.281 -0.544 1 98.31 26 PHE B N 1
ATOM 812 C CA . PHE B 1 26 ? -10.594 -13.617 -0.202 1 98.31 26 PHE B CA 1
ATOM 813 C C . PHE B 1 26 ? -12.117 -13.711 -0.308 1 98.31 26 PHE B C 1
ATOM 815 O O . PHE B 1 26 ? -12.812 -12.695 -0.19 1 98.31 26 PHE B O 1
ATOM 822 N N . TYR B 1 27 ? -12.578 -14.891 -0.606 1 97.81 27 TYR B N 1
ATOM 823 C CA . TYR B 1 27 ? -14 -15.188 -0.526 1 97.81 27 TYR B CA 1
ATOM 824 C C . TYR B 1 27 ? -14.445 -15.367 0.922 1 97.81 27 TYR B C 1
ATOM 826 O O . TYR B 1 27 ? -13.836 -16.141 1.673 1 97.81 27 TYR B O 1
ATOM 834 N N . CYS B 1 28 ? -15.492 -14.633 1.255 1 96.5 28 CYS B N 1
ATOM 835 C CA . CYS B 1 28 ? -16.047 -14.695 2.6 1 96.5 28 CYS B CA 1
ATOM 836 C C . CYS B 1 28 ? -17.531 -15.055 2.559 1 96.5 28 CYS B C 1
ATOM 838 O O . CYS B 1 28 ? -18.266 -14.57 1.699 1 96.5 28 CYS B O 1
ATOM 840 N N . CYS B 1 29 ? -17.844 -15.938 3.5 1 96.31 29 CYS B N 1
ATOM 841 C CA . CYS B 1 29 ? -19.266 -16.266 3.598 1 96.31 29 CYS B CA 1
ATOM 842 C C . CYS B 1 29 ? -20.109 -15.023 3.846 1 96.31 29 CYS B C 1
ATOM 844 O O . CYS B 1 29 ? -19.734 -14.18 4.664 1 96.31 29 CYS B O 1
ATOM 846 N N . SER B 1 30 ? -21.25 -14.961 3.139 1 93.5 30 SER B N 1
ATOM 847 C CA . SER B 1 30 ? -22.094 -13.773 3.225 1 93.5 30 SER B CA 1
ATOM 848 C C . SER B 1 30 ? -22.969 -13.812 4.477 1 93.5 30 SER B C 1
ATOM 850 O O . SER B 1 30 ? -23.547 -12.797 4.863 1 93.5 30 SER B O 1
ATOM 852 N N . LYS B 1 31 ? -23.047 -14.969 5.051 1 87.38 31 LYS B N 1
ATOM 853 C CA . LYS B 1 31 ? -23.922 -15.086 6.219 1 87.38 31 LYS B CA 1
ATOM 854 C C . LYS B 1 31 ? -23.234 -14.555 7.473 1 87.38 31 LYS B C 1
ATOM 856 O O . LYS B 1 31 ? -22.172 -15.062 7.863 1 87.38 31 LYS B O 1
ATOM 861 N N . THR B 1 32 ? -23.672 -13.555 7.961 1 77.31 32 THR B N 1
ATOM 862 C CA . THR B 1 32 ? -23.109 -12.922 9.148 1 77.31 32 THR B CA 1
ATOM 863 C C . THR B 1 32 ? -23.406 -13.75 10.398 1 77.31 32 THR B C 1
ATOM 865 O O . THR B 1 32 ? -22.578 -13.836 11.305 1 77.31 32 THR B O 1
ATOM 868 N N . VAL B 1 33 ? -24.453 -14.375 10.375 1 71.75 33 VAL B N 1
ATOM 869 C CA . VAL B 1 33 ? -24.906 -15.062 11.578 1 71.75 33 VAL B CA 1
ATOM 870 C C . VAL B 1 33 ? -24.078 -16.328 11.805 1 71.75 33 VAL B C 1
ATOM 872 O O . VAL B 1 33 ? -23.641 -16.594 12.93 1 71.75 33 VAL B O 1
ATOM 875 N N . ALA B 1 34 ? -23.828 -17.047 10.719 1 67.06 34 ALA B N 1
ATOM 876 C CA . ALA B 1 34 ? -23.109 -18.312 10.836 1 67.06 34 ALA B CA 1
ATOM 877 C C . ALA B 1 34 ? -21.625 -18.078 11.125 1 67.06 34 ALA B C 1
ATOM 879 O O . ALA B 1 34 ? -20.969 -18.938 11.727 1 67.06 34 ALA B O 1
ATOM 880 N N . ASN B 1 35 ? -21.125 -16.891 10.914 1 74.69 35 ASN B N 1
ATOM 881 C CA . AS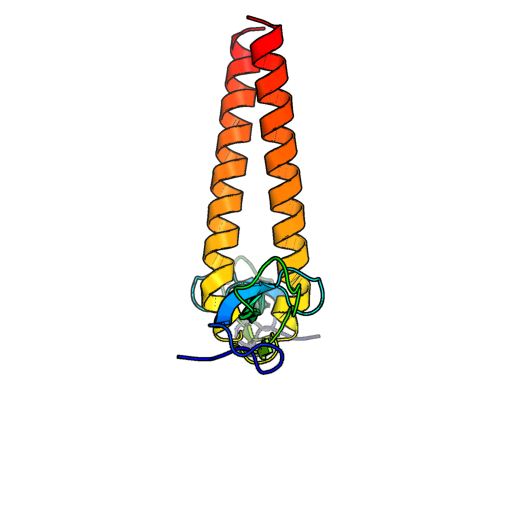N B 1 35 ? -19.734 -16.516 11.133 1 74.69 35 ASN B CA 1
ATOM 882 C C . ASN B 1 35 ? -18.781 -17.547 10.523 1 74.69 35 ASN B C 1
ATOM 884 O O . ASN B 1 35 ? -17.875 -18.031 11.203 1 74.69 35 ASN B O 1
ATOM 888 N N . CYS B 1 36 ? -19.125 -18.062 9.32 1 89.75 36 CYS B N 1
ATOM 889 C CA . CYS B 1 36 ? -18.328 -19.094 8.68 1 89.75 36 CYS B CA 1
ATOM 890 C C . CYS B 1 36 ? -16.922 -18.562 8.359 1 89.75 36 CYS B C 1
ATOM 892 O O . CYS B 1 36 ? -15.969 -19.328 8.281 1 89.75 36 CYS B O 1
ATOM 894 N N . GLY B 1 37 ? -16.797 -17.297 8.164 1 88.19 37 GLY B N 1
ATOM 895 C CA . GLY B 1 37 ? -15.477 -16.734 7.953 1 88.19 37 GLY B CA 1
ATOM 896 C C . GLY B 1 37 ? -14.961 -16.922 6.539 1 88.19 37 GLY B C 1
ATOM 897 O O . GLY B 1 37 ? -15.727 -16.828 5.574 1 88.19 37 GLY B O 1
ATOM 898 N N . ILE B 1 38 ? -13.625 -17.141 6.391 1 92.5 38 ILE B N 1
ATOM 899 C CA . ILE B 1 38 ? -12.961 -17.234 5.094 1 92.5 38 ILE B CA 1
ATOM 900 C C . ILE B 1 38 ? -13.297 -18.578 4.438 1 92.5 38 ILE B C 1
ATOM 902 O O . ILE B 1 38 ? -13.172 -19.625 5.062 1 92.5 38 ILE B O 1
ATOM 906 N N . VAL B 1 39 ? -13.797 -18.438 3.279 1 94.5 39 VAL B N 1
ATOM 907 C CA . VAL B 1 39 ? -14.102 -19.609 2.465 1 94.5 39 VAL B CA 1
ATOM 908 C C . VAL B 1 39 ? -12.852 -20.062 1.705 1 94.5 39 VAL B C 1
ATOM 910 O O . VAL B 1 39 ? -12.477 -21.234 1.754 1 94.5 39 VAL B O 1
ATOM 913 N N . ASP B 1 40 ? -12.242 -19.141 1.008 1 96.56 40 ASP B N 1
ATOM 914 C CA . ASP B 1 40 ? -11.047 -19.375 0.207 1 96.56 40 ASP B CA 1
ATOM 915 C C . ASP B 1 40 ? -10.352 -18.047 -0.136 1 96.56 40 ASP B C 1
ATOM 917 O O . ASP B 1 40 ? -10.945 -16.984 -0.002 1 96.56 40 ASP B O 1
ATOM 921 N N . TRP B 1 41 ? -9.094 -18.344 -0.617 1 98.06 41 TRP B N 1
ATOM 922 C CA . TRP B 1 41 ? -8.383 -17.156 -1.094 1 98.06 41 TRP B CA 1
ATOM 923 C C . TRP B 1 41 ? -8.719 -16.875 -2.555 1 98.06 41 TRP B C 1
ATOM 925 O O . TRP B 1 41 ? -8.797 -17.797 -3.369 1 98.06 41 TRP B O 1
ATOM 935 N N . TYR B 1 42 ? -9.016 -15.586 -2.818 1 98.31 42 TYR B N 1
ATOM 936 C CA . TYR B 1 42 ? -9.242 -15.117 -4.18 1 98.31 42 TYR B CA 1
ATOM 937 C C . TYR B 1 42 ? -7.922 -14.812 -4.883 1 98.31 42 TYR B C 1
ATOM 939 O O . TYR B 1 42 ? -7.73 -15.188 -6.039 1 98.31 42 TYR B O 1
ATOM 947 N N . ASP B 1 43 ? -7.016 -14.164 -4.191 1 98.69 43 ASP B N 1
ATOM 948 C CA . ASP B 1 43 ? -5.691 -13.812 -4.707 1 98.69 43 ASP B CA 1
ATOM 949 C C . ASP B 1 43 ? -4.633 -14.797 -4.219 1 98.69 43 ASP B C 1
ATOM 951 O O . ASP B 1 43 ? -4.781 -15.398 -3.15 1 98.69 43 ASP B O 1
ATOM 955 N N . PRO B 1 44 ? -3.51 -14.969 -5.023 1 98.5 44 PRO B N 1
ATOM 956 C CA . PRO B 1 44 ? -2.334 -15.641 -4.461 1 98.5 44 PRO B CA 1
ATOM 957 C C . PRO B 1 44 ? -1.717 -14.859 -3.301 1 98.5 44 PRO B C 1
ATOM 959 O O . PRO B 1 44 ? -2.146 -13.742 -3 1 98.5 44 PRO B O 1
ATOM 962 N N . PRO B 1 45 ? -0.675 -15.516 -2.658 1 98.5 45 PRO B N 1
ATOM 963 C CA . PRO B 1 45 ? 0.003 -14.773 -1.593 1 98.5 45 PRO B CA 1
ATOM 964 C C . PRO B 1 45 ? 0.617 -13.469 -2.084 1 98.5 45 PRO B C 1
ATOM 966 O O . PRO B 1 45 ? 1.065 -13.383 -3.23 1 98.5 45 PRO B O 1
ATOM 969 N N . MET B 1 46 ? 0.674 -12.562 -1.21 1 98.75 46 MET B N 1
ATOM 970 C CA . MET B 1 46 ? 1.299 -11.281 -1.522 1 98.75 46 MET B CA 1
ATOM 971 C C . MET B 1 46 ? 2.812 -11.422 -1.637 1 98.75 46 MET B C 1
ATOM 973 O O . MET B 1 46 ? 3.416 -12.242 -0.944 1 98.75 46 MET B O 1
ATOM 977 N N . CYS B 1 47 ? 3.338 -10.578 -2.527 1 98.62 47 CYS B N 1
ATOM 978 C CA . CYS B 1 47 ? 4.785 -10.641 -2.689 1 98.62 47 CYS B CA 1
ATOM 979 C C . CYS B 1 47 ? 5.496 -10.047 -1.476 1 98.62 47 CYS B C 1
ATOM 981 O O . CYS B 1 47 ? 4.941 -9.195 -0.782 1 98.62 47 CYS B O 1
ATOM 983 N N . ASP B 1 48 ? 6.707 -10.508 -1.26 1 98.44 48 ASP B N 1
ATOM 984 C CA . ASP B 1 48 ? 7.457 -10.211 -0.044 1 98.44 48 ASP B CA 1
ATOM 985 C C . ASP B 1 48 ? 7.52 -8.711 0.21 1 98.44 48 ASP B C 1
ATOM 987 O O . ASP B 1 48 ? 7.281 -8.25 1.331 1 98.44 48 ASP B O 1
ATOM 991 N N . ARG B 1 49 ? 7.887 -7.957 -0.78 1 98.75 49 ARG B N 1
ATOM 992 C CA . ARG B 1 49 ? 8.055 -6.516 -0.608 1 98.75 49 ARG B CA 1
ATOM 993 C C . ARG B 1 49 ? 6.75 -5.863 -0.157 1 98.75 49 ARG B C 1
ATOM 995 O O . ARG B 1 49 ? 6.754 -4.996 0.716 1 98.75 49 ARG B O 1
ATOM 1002 N N . SER B 1 50 ? 5.652 -6.262 -0.746 1 98.75 50 SER B N 1
ATOM 1003 C CA . SER B 1 50 ? 4.375 -5.652 -0.391 1 98.75 50 SER B CA 1
ATOM 1004 C C . SER B 1 50 ? 4 -5.957 1.056 1 98.75 50 SER B C 1
ATOM 1006 O O . SER B 1 50 ? 3.408 -5.117 1.737 1 98.75 50 SER B O 1
ATOM 1008 N N . VAL B 1 51 ? 4.328 -7.074 1.573 1 98.81 51 VAL B N 1
ATOM 1009 C CA . VAL B 1 51 ? 4.043 -7.449 2.955 1 98.81 51 VAL B CA 1
ATOM 1010 C C . VAL B 1 51 ? 4.832 -6.555 3.906 1 98.81 51 VAL B C 1
ATOM 1012 O O . VAL B 1 51 ? 4.387 -6.277 5.023 1 98.81 51 VAL B O 1
ATOM 1015 N N . GLN B 1 52 ? 5.93 -6.094 3.422 1 98.56 52 GLN B N 1
ATOM 1016 C CA . GLN B 1 52 ? 6.77 -5.234 4.25 1 98.56 52 GLN B CA 1
ATOM 1017 C C . GLN B 1 52 ? 6.266 -3.795 4.242 1 98.56 52 GLN B C 1
ATOM 1019 O O . GLN B 1 52 ? 6.285 -3.119 5.273 1 98.56 52 GLN B O 1
ATOM 1024 N N . ILE B 1 53 ? 5.781 -3.365 3.121 1 98.69 53 ILE B N 1
ATOM 1025 C CA . ILE B 1 53 ? 5.633 -1.919 3.01 1 98.69 53 ILE B CA 1
ATOM 1026 C C . ILE B 1 53 ? 4.168 -1.533 3.221 1 98.69 53 ILE B C 1
ATOM 1028 O O . ILE B 1 53 ? 3.873 -0.425 3.674 1 98.69 53 ILE B O 1
ATOM 1032 N N . ILE B 1 54 ? 3.207 -2.383 2.912 1 98.81 54 ILE B N 1
ATOM 1033 C CA . ILE B 1 54 ? 1.804 -1.989 2.947 1 98.81 54 ILE B CA 1
ATOM 1034 C C . ILE B 1 54 ? 1.388 -1.689 4.387 1 98.81 54 ILE B C 1
ATOM 1036 O O . ILE B 1 54 ? 0.715 -0.689 4.648 1 98.81 54 ILE B O 1
ATOM 1040 N N . PRO B 1 55 ? 1.797 -2.525 5.367 1 98.75 55 PRO B N 1
ATOM 1041 C CA . PRO B 1 55 ? 1.453 -2.137 6.738 1 98.75 55 PRO B CA 1
ATOM 1042 C C . PRO B 1 55 ? 1.965 -0.745 7.102 1 98.75 55 PRO B C 1
ATOM 1044 O O . PRO B 1 55 ? 1.286 -0 7.812 1 98.75 55 PRO B O 1
ATOM 1047 N N . GLY B 1 56 ? 3.08 -0.377 6.68 1 98.19 56 GLY B N 1
ATOM 1048 C CA . GLY B 1 56 ? 3.6 0.959 6.926 1 98.19 56 GLY B CA 1
ATOM 1049 C C . GLY B 1 56 ? 2.738 2.053 6.324 1 98.19 56 GLY B C 1
ATOM 1050 O O . GLY B 1 56 ? 2.482 3.074 6.965 1 98.19 56 GLY B O 1
ATOM 1051 N N . LEU B 1 57 ? 2.336 1.808 5.102 1 98.25 57 LEU B N 1
ATOM 1052 C CA . LEU B 1 57 ? 1.457 2.76 4.43 1 98.25 57 LEU B CA 1
ATOM 1053 C C . LEU B 1 57 ? 0.139 2.908 5.184 1 98.25 57 LEU B C 1
ATOM 1055 O O . LEU B 1 57 ? -0.343 4.023 5.387 1 98.25 57 LEU B O 1
ATOM 1059 N N . LEU B 1 58 ? -0.434 1.803 5.613 1 98.12 58 LEU B N 1
ATOM 1060 C CA . LEU B 1 58 ? -1.684 1.817 6.363 1 98.12 58 LEU B CA 1
ATOM 1061 C C . LEU B 1 58 ? -1.52 2.576 7.676 1 98.12 58 LEU B C 1
ATOM 1063 O O . LEU B 1 58 ? -2.393 3.359 8.062 1 98.12 58 LEU B O 1
ATOM 1067 N N . ASN B 1 59 ? -0.417 2.385 8.336 1 98.06 59 ASN B N 1
ATOM 1068 C CA . ASN B 1 59 ? -0.17 3.084 9.594 1 98.06 59 ASN B CA 1
ATOM 1069 C C . ASN B 1 59 ? -0.042 4.59 9.383 1 98.06 59 ASN B C 1
ATOM 1071 O O . ASN B 1 59 ? -0.556 5.379 10.172 1 98.06 59 ASN B O 1
ATOM 1075 N N . SER B 1 60 ? 0.695 4.922 8.367 1 97.38 60 SER B N 1
ATOM 1076 C CA . SER B 1 60 ? 0.837 6.34 8.047 1 97.38 60 SER B CA 1
ATOM 1077 C C . SER B 1 60 ? -0.517 6.98 7.762 1 97.38 60 SER B C 1
ATOM 1079 O O . SER B 1 60 ? -0.799 8.086 8.234 1 97.38 60 SER B O 1
ATOM 1081 N N . MET B 1 61 ? -1.319 6.277 6.988 1 97.06 61 MET B N 1
ATOM 1082 C CA . MET B 1 61 ? -2.652 6.773 6.656 1 97.06 61 MET B CA 1
ATOM 1083 C C . MET B 1 61 ? -3.492 6.957 7.914 1 97.06 61 MET B C 1
ATOM 1085 O O . MET B 1 61 ? -4.203 7.957 8.055 1 97.06 61 MET B O 1
ATOM 1089 N N . ASN B 1 62 ? -3.408 6.031 8.781 1 96.75 62 ASN B N 1
ATOM 1090 C CA . ASN B 1 62 ? -4.141 6.121 10.039 1 96.75 62 ASN B CA 1
ATOM 1091 C C . ASN B 1 62 ? -3.682 7.316 10.875 1 96.75 62 ASN B C 1
ATOM 1093 O O . ASN B 1 62 ? -4.5 8 11.492 1 96.75 62 ASN B O 1
ATOM 1097 N N . ARG B 1 63 ? -2.434 7.488 10.906 1 96.94 63 ARG B N 1
ATOM 1098 C CA . ARG B 1 63 ? -1.874 8.617 11.641 1 96.94 63 ARG B CA 1
ATOM 1099 C C . ARG B 1 63 ? -2.377 9.938 11.07 1 96.94 63 ARG B C 1
ATOM 1101 O O . ARG B 1 63 ? -2.799 10.82 11.82 1 96.94 63 ARG B O 1
ATOM 1108 N N . LEU B 1 64 ? -2.359 10.094 9.773 1 96.25 64 LEU B N 1
ATOM 1109 C CA . LEU B 1 64 ? -2.809 11.305 9.094 1 96.25 64 LEU B CA 1
ATOM 1110 C C . LEU B 1 64 ? -4.293 11.555 9.352 1 96.25 64 LEU B C 1
ATOM 1112 O O . LEU B 1 64 ? -4.707 12.695 9.57 1 96.25 64 LEU B O 1
ATOM 1116 N N . GLN B 1 65 ? -5.043 10.461 9.297 1 96.31 65 GLN B N 1
ATOM 1117 C CA . GLN B 1 65 ? -6.473 10.57 9.562 1 96.31 65 GLN B CA 1
ATOM 1118 C C . GLN B 1 65 ? -6.73 11.062 10.984 1 96.31 65 GLN B C 1
ATOM 1120 O O . GLN B 1 65 ? -7.609 11.898 11.211 1 96.31 65 GLN B O 1
ATOM 1125 N N . GLY B 1 66 ? -5.977 10.57 11.93 1 94.94 66 GLY B N 1
ATOM 1126 C CA . GLY B 1 66 ? -6.078 11.031 13.305 1 94.94 66 GLY B CA 1
ATOM 1127 C C . GLY B 1 66 ? -5.758 12.5 13.469 1 94.94 66 GLY B C 1
ATOM 1128 O O . GLY B 1 66 ? -6.457 13.219 14.188 1 94.94 66 GLY B O 1
ATOM 1129 N N . GLU B 1 67 ? -4.727 12.898 12.781 1 93 67 GLU B N 1
ATOM 1130 C CA . GLU B 1 67 ? -4.332 14.305 12.828 1 93 67 GLU B CA 1
ATOM 1131 C C . GLU B 1 67 ? -5.418 15.203 12.25 1 93 67 GLU B C 1
ATOM 1133 O O . GLU B 1 67 ? -5.699 16.266 12.789 1 93 67 GLU B O 1
ATOM 1138 N N . ALA B 1 68 ? -5.984 14.789 11.211 1 91.38 68 ALA B N 1
ATOM 1139 C CA . ALA B 1 68 ? -7.059 15.555 10.578 1 91.38 68 ALA B CA 1
ATOM 1140 C C . ALA B 1 68 ? -8.266 15.672 11.508 1 91.38 68 ALA B C 1
ATOM 1142 O O . ALA B 1 68 ? -8.898 16.734 11.586 1 91.38 68 ALA B O 1
ATOM 1143 N N . LEU B 1 69 ? -8.555 14.578 12.141 1 92.38 69 LEU B N 1
ATOM 1144 C CA . LEU B 1 69 ? -9.688 14.562 13.062 1 92.38 69 LEU B CA 1
ATOM 1145 C C . LEU B 1 69 ? -9.43 15.484 14.25 1 92.38 69 LEU B C 1
ATOM 1147 O O . LEU B 1 69 ? -10.328 16.203 14.688 1 92.38 69 LEU B O 1
ATOM 1151 N N . GLU B 1 70 ? -8.211 15.531 14.828 1 91.44 70 GLU B N 1
ATOM 1152 C CA . GLU B 1 70 ? -7.84 16.391 15.953 1 91.44 70 GLU B CA 1
ATOM 1153 C C . GLU B 1 70 ? -7.949 17.859 15.586 1 91.44 70 GLU B C 1
ATOM 1155 O O . GLU B 1 70 ? -8.492 18.672 16.359 1 91.44 70 GLU B O 1
ATOM 1160 N N . LYS B 1 71 ? -7.574 18.25 14.5 1 89.62 71 LYS B N 1
ATOM 1161 C CA . LYS B 1 71 ? -7.617 19.641 14.062 1 89.62 71 LYS B CA 1
ATOM 1162 C C . LYS B 1 71 ? -9.055 20.078 13.781 1 89.62 71 LYS B C 1
ATOM 1164 O O . LYS B 1 71 ? -9.414 21.234 14.031 1 89.62 71 LYS B O 1
ATOM 1169 N N . ALA B 1 72 ? -9.805 19.109 13.203 1 87.62 72 ALA B N 1
ATOM 1170 C CA . ALA B 1 72 ? -11.211 19.406 12.961 1 87.62 72 ALA B CA 1
ATOM 1171 C C . ALA B 1 72 ? -11.953 19.656 14.273 1 87.62 72 ALA B C 1
ATOM 1173 O O . ALA B 1 72 ? -12.773 20.562 14.367 1 87.62 72 ALA B O 1
ATOM 1174 N N . ASN B 1 73 ? -11.602 18.922 15.227 1 90.31 73 ASN B N 1
ATOM 1175 C CA . ASN B 1 73 ? -12.203 19.078 16.547 1 90.31 73 ASN B CA 1
ATOM 1176 C C . ASN B 1 73 ? -11.797 20.406 17.188 1 90.31 73 ASN B C 1
ATOM 1178 O O . ASN B 1 73 ? -12.617 21.078 17.812 1 90.31 73 ASN B O 1
ATOM 1182 N N . GLU B 1 74 ? -10.523 20.734 17.078 1 86.06 74 GLU B N 1
ATOM 1183 C CA . GLU B 1 74 ? -10.023 22.016 17.594 1 86.06 74 GLU B CA 1
ATOM 1184 C C . GLU B 1 74 ? -10.727 23.188 16.938 1 86.06 74 GLU B C 1
ATOM 1186 O O . GLU B 1 74 ? -11.117 24.141 17.609 1 86.06 74 GLU B O 1
ATOM 1191 N N . ALA B 1 75 ? -10.945 23.172 15.617 1 82.5 75 ALA B N 1
ATOM 1192 C CA . ALA B 1 75 ? -11.641 24.234 14.891 1 82.5 75 ALA B CA 1
ATOM 1193 C C . ALA B 1 75 ? -13.086 24.375 15.367 1 82.5 75 ALA B C 1
ATOM 1195 O O . ALA B 1 75 ? -13.609 25.484 15.484 1 82.5 75 ALA B O 1
ATOM 1196 N N . LYS B 1 76 ? -13.734 23.297 15.672 1 84.44 76 LYS B N 1
ATOM 1197 C CA . LYS B 1 76 ? -15.109 23.297 16.156 1 84.44 76 LYS B CA 1
ATOM 1198 C C . LYS B 1 76 ? -15.211 23.906 17.547 1 84.44 76 LYS B C 1
ATOM 1200 O O . LYS B 1 76 ? -16.188 24.594 17.859 1 84.44 76 LYS B O 1
ATOM 1205 N N . ARG B 1 77 ? -14.172 23.734 18.328 1 86 77 ARG B N 1
ATOM 1206 C CA . ARG B 1 77 ? -14.164 24.234 19.703 1 86 77 ARG B CA 1
ATOM 1207 C C . ARG B 1 77 ? -13.891 25.734 19.734 1 86 77 ARG B C 1
ATOM 1209 O O . ARG B 1 77 ? -14.328 26.438 20.656 1 86 77 ARG B O 1
ATOM 1216 N N . ASN B 1 78 ? -13.141 26.188 18.766 1 79.62 78 ASN B N 1
ATOM 1217 C CA . ASN B 1 78 ? -12.797 27.594 18.734 1 79.62 78 ASN B CA 1
ATOM 1218 C C . ASN B 1 78 ? -13.875 28.422 18.016 1 79.62 78 ASN B C 1
ATOM 1220 O O . ASN B 1 78 ? -13.797 29.656 17.984 1 79.62 78 ASN B O 1
ATOM 1224 N N . LYS B 1 79 ? -14.797 27.875 17.203 1 70.94 79 LYS B N 1
ATOM 1225 C CA . LYS B 1 79 ? -15.945 28.625 16.688 1 70.94 79 LYS B CA 1
ATOM 1226 C C . LYS B 1 79 ? -17.016 28.781 17.75 1 70.94 79 LYS B C 1
ATOM 1228 O O . LYS B 1 79 ? -17.172 27.906 18.609 1 70.94 79 LYS B O 1
#

Foldseek 3Di:
DDAAPPPGAAWDKDADCDLQARRWIFTAHPDPVVCSGTRGGPDDGDDPVCSPCVNVVVVVVVVVVVVVVVVVVVVVVVD/DDAAPPPGAAWDKDADCDLQARRWIFTAHPDPVVPSGTRGGPDDGDDPVCSVCVNVVVVVVVVVVVVVVVVVVVVVVVD

Organism: Artemisia annua (NCBI:txid35608)

pLDDT: mean 93.76, std 6.96, range [67.06, 98.88]